Protein AF-A0A183DWZ9-F1 (afdb_monomer_lite)

Foldseek 3Di:
DVVVQVVQVLVCVLVVHDRDDDDDDDDDDDDDPQCVVLVVVVVVDDDDDAWDWDADDDDNDSVPDDPVRIDTGPDDDDDDRDGDDDD

Radius of gyration: 16.6 Å; chains: 1; bounding box: 38×29×39 Å

Organism: NCB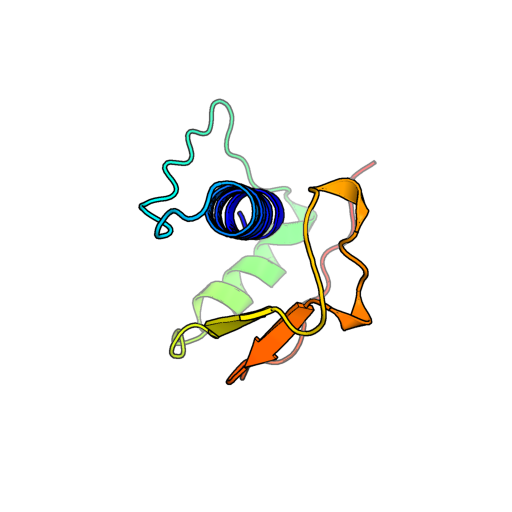I:txid637853

Secondary structure (DSSP, 8-state):
-HHHHHHHHHHHHHTTPPP-------SS----GGGHHHHHHHHTSPPPPPPEEEE-S---SGGG--GGGEEEES--PPPP---PPP-

Sequence (87 aa):
LASYGLLTHMIAHVCGLKTGYLHHSLGDAHVYVNHVDALQEQLKRVPRPFPTVRFVGDIKTIDDFTAESIVLENYKPMSTIKMEMAV

pLDDT: mean 96.96, std 2.99, range [73.31, 98.31]

InterPro domains:
  IPR023451 Thymidylate synthase/dCMP hydroxymethylase domain [PF00303] (2-87)
  IPR036926 Thymidylate synthase/dCMP hydroxymethylase superfamily [G3DSA:3.30.572.10] (1-87)
  IPR036926 Thymidylate synthase/dCMP hydroxymethylase superfamily [SSF55831] (2-87)
  IPR045097 Thymidylate synthase/dCMP hydroxymethylase [PTHR11548] (2-87)

Structure (mmCIF, N/CA/C/O backbone):
data_AF-A0A183DWZ9-F1
#
_entry.id   AF-A0A183DWZ9-F1
#
loop_
_atom_site.group_PDB
_atom_site.id
_atom_site.type_symbol
_atom_site.label_atom_id
_atom_site.label_alt_id
_atom_site.label_comp_id
_atom_site.label_asym_id
_atom_site.label_entity_id
_atom_site.label_seq_id
_atom_site.pdbx_PDB_ins_code
_atom_site.Cartn_x
_atom_site.Cartn_y
_atom_site.Cartn_z
_atom_site.occupancy
_atom_site.B_iso_or_equiv
_atom_site.auth_seq_id
_atom_site.auth_comp_id
_atom_site.auth_asym_id
_atom_site.auth_atom_id
_atom_site.pdbx_PDB_model_num
ATOM 1 N N . LEU A 1 1 ? 0.219 3.340 -2.404 1.00 94.31 1 LEU A N 1
ATOM 2 C CA . LEU A 1 1 ? -1.087 2.630 -2.391 1.00 94.31 1 LEU A CA 1
ATOM 3 C C . LEU A 1 1 ? -1.405 1.999 -1.032 1.00 94.31 1 LEU A C 1
ATOM 5 O O . LEU A 1 1 ? -2.301 2.505 -0.375 1.00 94.31 1 LEU A O 1
ATOM 9 N N . ALA A 1 2 ? -0.677 0.968 -0.573 1.00 96.50 2 ALA A N 1
ATOM 10 C CA . ALA A 1 2 ? -1.014 0.245 0.667 1.00 96.50 2 ALA A CA 1
ATOM 11 C C . ALA A 1 2 ? -1.103 1.131 1.928 1.00 96.50 2 ALA A C 1
ATOM 13 O O . ALA A 1 2 ? -2.059 0.998 2.680 1.00 96.50 2 ALA A O 1
ATOM 14 N N . SER A 1 3 ? -0.170 2.074 2.119 1.00 97.00 3 SER A N 1
ATOM 15 C CA . SER A 1 3 ? -0.176 2.991 3.274 1.00 97.00 3 SER A CA 1
ATOM 16 C C . SER A 1 3 ? -1.464 3.830 3.369 1.00 97.00 3 SER A C 1
ATOM 18 O O . SER A 1 3 ? -2.161 3.756 4.375 1.00 97.00 3 SER A O 1
ATOM 20 N N . TYR A 1 4 ? -1.845 4.550 2.306 1.00 97.94 4 TYR A N 1
ATOM 21 C CA . TYR A 1 4 ? -3.085 5.340 2.292 1.00 97.94 4 TYR A CA 1
ATOM 22 C C . TYR A 1 4 ? -4.352 4.477 2.284 1.00 97.94 4 TYR A C 1
ATOM 24 O O . TYR A 1 4 ? -5.361 4.874 2.863 1.00 97.94 4 TYR A O 1
ATOM 32 N N . GLY A 1 5 ? -4.306 3.285 1.678 1.00 97.50 5 GLY A N 1
ATOM 33 C CA . GLY A 1 5 ? -5.389 2.308 1.791 1.00 97.50 5 GLY A CA 1
ATOM 34 C C . GLY A 1 5 ? -5.634 1.930 3.251 1.00 97.50 5 GLY A C 1
ATOM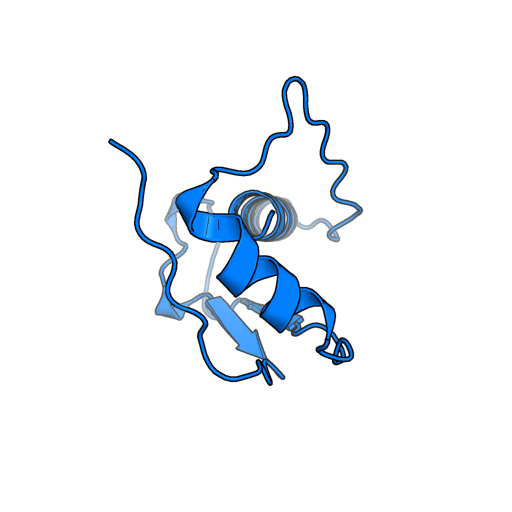 35 O O . GLY A 1 5 ? -6.742 2.102 3.752 1.00 97.50 5 GLY A O 1
ATOM 36 N N . LEU A 1 6 ? -4.583 1.509 3.958 1.00 97.75 6 LEU A N 1
ATOM 37 C CA . LEU A 1 6 ? -4.642 1.164 5.377 1.00 97.75 6 LEU A CA 1
ATOM 38 C C . LEU A 1 6 ? -5.095 2.351 6.238 1.00 97.75 6 LEU A C 1
ATOM 40 O O . LEU A 1 6 ? -6.009 2.187 7.038 1.00 97.75 6 LEU A O 1
ATOM 44 N N . LEU A 1 7 ? -4.540 3.547 6.024 1.00 98.06 7 LEU A N 1
ATOM 45 C CA . LEU A 1 7 ? -4.955 4.755 6.745 1.00 98.06 7 LEU A CA 1
ATOM 46 C C . LEU A 1 7 ? -6.452 5.046 6.558 1.00 98.06 7 LEU A C 1
ATOM 48 O O . LEU A 1 7 ? -7.140 5.386 7.515 1.00 98.06 7 LEU A O 1
ATOM 52 N N . THR A 1 8 ? -6.979 4.852 5.346 1.00 98.00 8 THR A N 1
ATOM 53 C CA . THR A 1 8 ? -8.414 5.024 5.069 1.00 98.00 8 THR A CA 1
ATOM 54 C C . THR A 1 8 ? -9.254 4.025 5.870 1.00 98.00 8 THR A C 1
ATOM 56 O O . THR A 1 8 ? -10.279 4.401 6.435 1.00 98.00 8 THR A O 1
ATOM 59 N N . HIS A 1 9 ? -8.810 2.766 5.978 1.00 97.88 9 HIS A N 1
ATOM 60 C CA . HIS A 1 9 ? -9.455 1.776 6.845 1.00 97.88 9 HIS A CA 1
ATOM 61 C C . HIS A 1 9 ? -9.377 2.163 8.329 1.00 97.88 9 HIS A C 1
ATOM 63 O O . HIS A 1 9 ? -10.378 2.039 9.032 1.00 97.88 9 HIS A O 1
ATOM 69 N N . MET A 1 10 ? -8.223 2.644 8.803 1.00 98.06 10 MET A N 1
ATOM 70 C CA . MET A 1 10 ? -8.024 3.049 10.200 1.00 98.06 10 MET A CA 1
ATOM 71 C C . MET A 1 10 ? -8.939 4.219 10.582 1.00 98.06 10 MET A C 1
ATOM 73 O O . MET A 1 10 ? -9.641 4.137 11.586 1.00 98.06 10 MET A O 1
ATOM 77 N N . ILE A 1 11 ? -9.002 5.264 9.747 1.00 98.12 11 ILE A N 1
ATOM 78 C CA . ILE A 1 11 ? -9.901 6.414 9.945 1.00 98.12 11 ILE A CA 1
ATOM 79 C C . ILE A 1 11 ? -11.362 5.958 9.940 1.00 98.12 11 ILE A C 1
ATOM 81 O O . ILE A 1 11 ? -12.130 6.342 10.819 1.00 98.12 11 ILE A O 1
ATOM 85 N N . ALA A 1 12 ? -11.751 5.10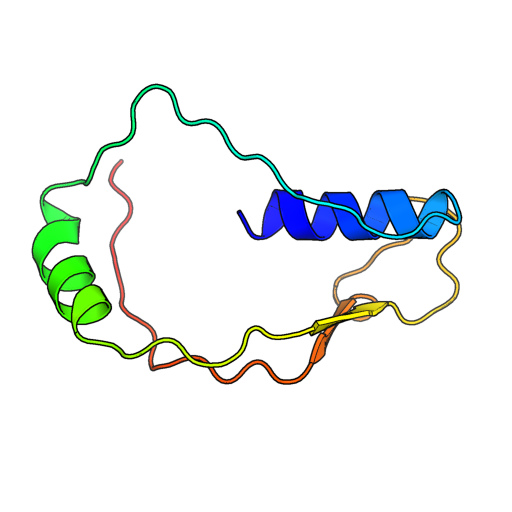4 8.987 1.00 98.06 12 ALA A N 1
ATOM 86 C CA . ALA A 1 12 ? -13.111 4.580 8.945 1.00 98.06 12 ALA A CA 1
ATOM 87 C C . ALA A 1 12 ? -13.469 3.833 10.240 1.00 98.06 12 ALA A C 1
ATOM 89 O O . ALA A 1 12 ? -14.549 4.049 10.780 1.00 98.06 12 ALA A O 1
ATOM 90 N N . HIS A 1 13 ? -12.553 3.023 10.778 1.00 97.81 13 HIS A N 1
ATOM 91 C CA . HIS A 1 13 ? -12.766 2.287 12.023 1.00 97.81 13 HIS A CA 1
ATOM 92 C C . HIS A 1 13 ? -13.004 3.213 13.225 1.00 97.81 13 HIS A C 1
ATOM 94 O O . HIS A 1 13 ? -14.040 3.097 13.878 1.00 97.81 13 HIS A O 1
ATOM 100 N N . VAL A 1 14 ? -12.102 4.169 13.481 1.00 98.06 14 VAL A N 1
ATOM 101 C CA . VAL A 1 14 ? -12.199 5.061 14.658 1.00 98.06 14 VAL A CA 1
ATOM 102 C C . VAL A 1 14 ? -13.357 6.056 14.561 1.00 98.06 14 VAL A C 1
ATOM 104 O O . VAL A 1 14 ? -13.842 6.547 15.575 1.00 98.06 14 VAL A O 1
ATOM 107 N N . CYS A 1 15 ? -13.844 6.333 13.349 1.00 98.00 15 CYS A N 1
ATOM 108 C CA . CYS A 1 15 ? -15.026 7.163 13.124 1.00 98.00 15 CYS A CA 1
ATOM 109 C C . CYS A 1 15 ? -16.342 6.364 13.051 1.00 98.00 15 CYS A C 1
ATOM 111 O O . CYS A 1 15 ? -17.393 6.965 12.831 1.00 98.00 15 CYS A O 1
ATOM 113 N N . GLY A 1 16 ? -16.320 5.032 13.192 1.00 97.00 16 GLY A N 1
ATOM 114 C CA . GLY A 1 16 ? -17.522 4.193 13.074 1.00 97.00 16 GLY A CA 1
ATOM 115 C C . GLY A 1 16 ? -18.130 4.159 11.663 1.00 97.00 16 GLY A C 1
ATOM 116 O O . GLY A 1 16 ? -19.338 3.983 11.501 1.00 97.00 16 GLY A O 1
ATOM 117 N N . LEU A 1 17 ? -17.307 4.351 10.633 1.00 98.19 17 LEU A N 1
ATOM 118 C CA . LEU A 1 17 ? -17.688 4.386 9.223 1.00 98.19 17 LEU A CA 1
ATOM 119 C C . LEU A 1 17 ? -17.304 3.089 8.497 1.00 98.19 17 LEU A C 1
ATOM 121 O O . LEU A 1 17 ? -16.533 2.260 8.979 1.00 98.19 17 LEU A O 1
ATOM 125 N N . LYS A 1 18 ? -17.824 2.930 7.277 1.00 96.38 18 LYS A N 1
ATOM 126 C CA . LYS A 1 18 ? -17.377 1.893 6.338 1.00 96.38 18 LYS A CA 1
ATOM 127 C C . LYS A 1 18 ? -16.336 2.471 5.385 1.00 96.38 18 LYS A C 1
ATOM 129 O O . LYS A 1 18 ? -16.509 3.582 4.889 1.00 96.38 18 LYS A O 1
ATOM 134 N N . THR A 1 19 ? -15.290 1.701 5.090 1.00 97.00 19 THR A N 1
ATOM 135 C CA . THR A 1 19 ? -14.285 2.087 4.092 1.00 97.00 19 THR A CA 1
ATOM 136 C C . THR A 1 19 ? -14.920 2.217 2.708 1.00 97.00 19 THR A C 1
ATOM 138 O O . THR A 1 19 ? -15.660 1.333 2.277 1.00 97.00 19 THR A O 1
ATOM 141 N N . GLY A 1 20 ? -14.617 3.318 2.021 1.00 96.25 20 GLY A N 1
ATOM 142 C CA . GLY A 1 20 ? -15.024 3.568 0.640 1.00 96.25 20 GLY A CA 1
ATOM 143 C C . GLY A 1 20 ? -13.917 3.247 -0.366 1.00 96.25 20 GLY A C 1
ATOM 144 O O . GLY A 1 20 ? -13.261 2.210 -0.290 1.00 96.25 20 GLY A O 1
ATOM 145 N N . TYR A 1 21 ? -13.709 4.162 -1.310 1.00 97.00 21 TYR A N 1
ATOM 146 C CA . TYR A 1 21 ? -12.742 4.020 -2.396 1.00 97.00 21 TYR A CA 1
ATOM 147 C C . TYR A 1 21 ? -11.465 4.817 -2.127 1.00 97.00 21 TYR A C 1
ATOM 149 O O . TYR A 1 21 ? -11.510 5.910 -1.566 1.00 97.00 21 TYR A O 1
ATOM 157 N N . LEU A 1 22 ? -10.332 4.295 -2.598 1.00 96.94 22 LEU A N 1
ATOM 158 C CA . LEU A 1 22 ? -9.081 5.041 -2.676 1.00 96.94 22 LEU A CA 1
ATOM 159 C C . LEU A 1 22 ? -8.893 5.558 -4.105 1.00 96.94 22 LEU A C 1
ATOM 161 O O . LEU A 1 22 ? -8.641 4.777 -5.021 1.00 96.94 22 LEU A O 1
ATOM 165 N N . HIS A 1 23 ? -8.960 6.875 -4.278 1.00 97.31 23 HIS A N 1
ATOM 166 C CA . HIS A 1 23 ? -8.582 7.543 -5.521 1.00 97.31 23 HIS A CA 1
ATOM 167 C C . HIS A 1 23 ? -7.143 8.051 -5.390 1.00 97.31 23 HIS A C 1
ATOM 169 O O . HIS A 1 23 ? -6.834 8.801 -4.466 1.00 97.31 23 HIS A O 1
ATOM 175 N N . HIS A 1 24 ? -6.253 7.619 -6.284 1.00 96.56 24 HIS A N 1
ATOM 176 C CA . HIS A 1 24 ? -4.840 7.993 -6.254 1.00 96.56 24 HIS A CA 1
ATOM 177 C C . HIS A 1 24 ? -4.454 8.699 -7.552 1.00 96.56 24 HIS A C 1
ATOM 179 O O . HIS A 1 24 ? -4.553 8.109 -8.626 1.00 96.56 24 HIS A O 1
ATOM 185 N N . SER A 1 25 ? -4.007 9.947 -7.434 1.00 97.19 25 SER A N 1
ATOM 186 C CA . SER A 1 25 ? -3.554 10.765 -8.558 1.00 97.19 25 SER A CA 1
ATOM 187 C C . SER A 1 25 ? -2.037 10.897 -8.517 1.00 97.19 25 SER A C 1
ATOM 189 O O . SER A 1 25 ? -1.468 11.176 -7.462 1.00 97.19 25 SER A O 1
ATOM 191 N N . LEU A 1 26 ? -1.393 10.711 -9.665 1.00 97.69 26 LEU A N 1
ATOM 192 C CA . LEU A 1 26 ? 0.049 10.862 -9.842 1.00 97.69 26 LEU A CA 1
ATOM 193 C C . LEU A 1 26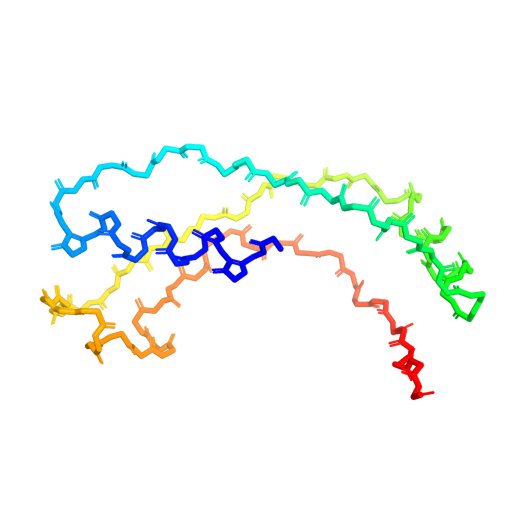 ? 0.310 12.053 -10.769 1.00 97.69 26 LEU A C 1
ATOM 195 O O . LEU A 1 26 ? -0.404 12.224 -11.753 1.00 97.69 26 LEU A O 1
ATOM 199 N N . GLY A 1 27 ? 1.311 12.871 -10.432 1.00 98.06 27 GLY A N 1
ATOM 200 C CA . GLY A 1 27 ? 1.800 13.944 -11.300 1.00 98.06 27 GLY A CA 1
ATOM 201 C C . GLY A 1 27 ? 2.837 13.397 -12.276 1.00 98.06 27 GLY A C 1
ATOM 202 O O . GLY A 1 27 ? 2.510 13.028 -13.399 1.00 98.06 27 GLY A O 1
ATOM 203 N N . ASP A 1 28 ? 4.080 13.296 -11.813 1.00 97.75 28 ASP A N 1
ATOM 204 C CA . ASP A 1 28 ? 5.144 12.599 -12.532 1.00 97.75 28 ASP A CA 1
ATOM 205 C C . ASP A 1 28 ? 5.156 11.117 -12.124 1.00 97.75 28 ASP A C 1
ATOM 207 O O . ASP A 1 28 ? 5.483 10.770 -10.987 1.00 97.75 28 ASP A O 1
ATOM 211 N N . ALA A 1 29 ? 4.745 10.250 -13.049 1.00 97.88 29 ALA A N 1
ATOM 212 C CA . ALA A 1 29 ? 4.812 8.804 -12.902 1.00 97.88 29 ALA A CA 1
ATOM 213 C C . ALA A 1 29 ? 5.887 8.252 -13.844 1.00 97.88 29 ALA A C 1
ATOM 215 O O . ALA A 1 29 ? 5.694 8.207 -15.059 1.00 97.88 29 ALA A O 1
ATOM 216 N N . HIS A 1 30 ? 7.002 7.798 -13.277 1.00 96.94 30 HIS A N 1
ATOM 217 C CA . HIS A 1 30 ? 8.155 7.306 -14.028 1.00 96.94 30 HIS A CA 1
ATOM 218 C C . HIS A 1 30 ? 8.660 5.961 -13.496 1.00 96.94 30 HIS A C 1
ATOM 220 O O . HIS A 1 30 ? 8.299 5.508 -12.409 1.00 96.94 30 HIS A O 1
ATOM 226 N N . VAL A 1 31 ? 9.517 5.323 -14.294 1.00 97.44 31 VAL A N 1
ATOM 227 C CA . VAL A 1 31 ? 10.202 4.068 -13.973 1.00 97.44 31 VAL A CA 1
ATOM 228 C C . VAL A 1 31 ? 11.704 4.310 -14.044 1.00 97.44 31 VAL A C 1
ATOM 230 O O . VAL A 1 31 ? 12.199 4.818 -15.050 1.00 97.44 31 VAL A O 1
ATOM 233 N N . TYR A 1 32 ? 12.438 3.928 -12.998 1.00 97.56 32 TYR A N 1
ATOM 234 C CA . TYR A 1 32 ? 13.895 3.981 -13.027 1.00 97.56 32 TYR A CA 1
ATOM 235 C C . TYR A 1 32 ? 14.465 2.916 -13.965 1.00 97.56 32 TYR A C 1
ATOM 237 O O . TYR A 1 32 ? 13.977 1.787 -14.029 1.00 97.56 32 TYR A O 1
ATOM 245 N N . VAL A 1 33 ? 15.547 3.257 -14.669 1.00 96.88 33 VAL A N 1
ATOM 246 C CA . VAL A 1 33 ? 16.172 2.366 -15.662 1.00 96.88 33 VAL A CA 1
ATOM 247 C C . VAL A 1 33 ? 16.616 1.041 -15.032 1.00 96.88 33 VAL A C 1
ATOM 249 O O . VAL A 1 33 ? 16.408 -0.018 -15.618 1.00 96.88 33 VAL A O 1
ATOM 252 N N . ASN A 1 34 ? 17.141 1.071 -13.803 1.00 96.75 34 ASN A N 1
ATOM 253 C CA . ASN A 1 34 ? 17.543 -0.130 -13.061 1.00 96.75 34 ASN A CA 1
ATOM 254 C C . ASN A 1 34 ? 16.359 -0.987 -12.561 1.00 96.75 34 ASN A C 1
ATOM 256 O O . ASN A 1 34 ? 16.590 -2.040 -11.969 1.00 96.75 34 ASN A O 1
ATOM 260 N N . HIS A 1 35 ? 15.105 -0.574 -12.782 1.00 98.00 35 HIS A N 1
ATOM 261 C CA . HIS A 1 35 ? 13.901 -1.347 -12.438 1.00 98.00 35 HIS A CA 1
ATOM 262 C C . HIS A 1 35 ? 13.218 -1.988 -13.649 1.00 98.00 35 HIS A C 1
ATOM 264 O O . HIS A 1 35 ? 12.311 -2.797 -13.457 1.00 98.00 35 HIS A O 1
ATOM 270 N N . VAL A 1 36 ? 13.629 -1.672 -14.885 1.00 97.75 36 VAL A N 1
ATOM 271 C CA . VAL A 1 36 ? 12.914 -2.109 -16.100 1.00 97.75 36 VAL A CA 1
ATOM 272 C C . VAL A 1 36 ? 12.810 -3.634 -16.187 1.00 97.75 36 VAL A C 1
ATOM 274 O O . VAL A 1 36 ? 11.701 -4.149 -16.313 1.00 97.75 36 VAL A O 1
ATOM 277 N N . ASP A 1 37 ? 13.918 -4.365 -16.052 1.00 97.81 37 ASP A N 1
ATOM 278 C CA . ASP A 1 37 ? 13.916 -5.832 -16.172 1.00 97.81 37 ASP A CA 1
ATOM 279 C C . ASP A 1 37 ? 13.073 -6.508 -15.077 1.00 97.81 37 ASP A C 1
ATOM 281 O O . ASP A 1 37 ? 12.306 -7.438 -15.339 1.00 97.81 37 ASP A O 1
ATOM 285 N N . ALA A 1 38 ? 13.161 -5.996 -13.846 1.00 97.94 38 ALA A N 1
ATOM 286 C CA . ALA A 1 38 ? 12.387 -6.472 -12.703 1.00 97.94 38 ALA A CA 1
ATOM 287 C C . ALA A 1 38 ? 10.875 -6.273 -12.908 1.00 97.94 38 ALA A C 1
ATOM 289 O O . ALA A 1 38 ? 10.079 -7.179 -12.642 1.00 97.94 38 ALA A O 1
ATOM 290 N N . LEU A 1 39 ? 10.473 -5.110 -13.423 1.00 98.25 39 LEU A N 1
ATOM 291 C CA . LEU A 1 39 ? 9.075 -4.798 -13.717 1.00 98.25 39 LEU A CA 1
ATOM 292 C C . LEU A 1 39 ? 8.552 -5.597 -14.915 1.00 98.25 39 LEU A C 1
ATOM 294 O O . LEU A 1 39 ? 7.418 -6.068 -14.868 1.00 98.25 39 LEU A O 1
ATOM 298 N N . GLN A 1 40 ? 9.366 -5.828 -15.948 1.00 98.25 40 GLN A N 1
ATOM 299 C CA . GLN A 1 40 ? 9.005 -6.709 -17.068 1.00 98.25 40 GLN A CA 1
ATOM 300 C C . GLN A 1 40 ? 8.717 -8.136 -16.592 1.00 98.25 40 GLN A C 1
ATOM 302 O O . GLN A 1 40 ? 7.755 -8.756 -17.042 1.00 98.25 40 GLN A O 1
ATOM 307 N N . GLU A 1 41 ? 9.493 -8.657 -15.639 1.00 98.06 41 GLU A N 1
ATOM 308 C CA . GLU A 1 41 ? 9.192 -9.946 -15.011 1.00 98.06 41 GLU A CA 1
ATOM 309 C C . GLU A 1 41 ? 7.911 -9.893 -14.167 1.00 98.06 41 GLU A C 1
ATOM 311 O O . GLU A 1 41 ? 7.093 -10.814 -14.215 1.00 98.06 41 GLU A O 1
ATOM 316 N N . GLN A 1 42 ? 7.677 -8.799 -13.436 1.00 98.31 42 GLN A N 1
ATOM 317 C CA . GLN A 1 42 ? 6.439 -8.615 -12.679 1.00 98.31 42 GLN A CA 1
ATOM 318 C C . GLN A 1 42 ? 5.199 -8.598 -13.585 1.00 98.31 42 GLN A C 1
ATOM 320 O O . GLN A 1 42 ? 4.177 -9.170 -13.210 1.00 98.31 42 GLN A O 1
ATOM 325 N N . LEU A 1 43 ? 5.282 -7.993 -14.772 1.00 98.25 43 LEU A N 1
ATOM 326 C CA . LEU A 1 43 ? 4.173 -7.886 -15.728 1.00 98.25 43 LEU A CA 1
ATOM 327 C C . LEU A 1 43 ? 3.748 -9.233 -16.331 1.00 98.25 43 LEU A C 1
ATOM 329 O O . LEU A 1 43 ? 2.607 -9.367 -16.767 1.00 98.25 43 LEU A O 1
ATOM 333 N N . LYS A 1 44 ? 4.612 -10.256 -16.310 1.00 98.12 44 LYS A N 1
ATOM 334 C CA . LYS A 1 44 ? 4.261 -11.622 -16.754 1.00 98.12 44 LYS A CA 1
ATOM 335 C C . LYS A 1 44 ? 3.373 -12.368 -15.752 1.00 98.12 44 LYS A C 1
ATOM 337 O O . LYS A 1 44 ? 2.858 -13.444 -16.055 1.00 98.12 44 LYS A O 1
ATOM 342 N N . ARG A 1 45 ? 3.215 -11.840 -14.535 1.00 98.00 45 ARG A N 1
ATOM 343 C CA . ARG A 1 45 ? 2.487 -12.485 -13.438 1.00 98.00 45 ARG A CA 1
ATOM 344 C C . ARG A 1 45 ? 0.984 -12.243 -13.554 1.00 98.00 45 ARG A C 1
ATOM 346 O O . ARG A 1 45 ? 0.539 -11.107 -13.660 1.00 98.00 45 ARG A O 1
ATOM 353 N N . VAL A 1 46 ? 0.189 -13.306 -13.420 1.00 97.75 46 VAL A N 1
ATOM 354 C CA . VAL A 1 46 ? -1.280 -13.202 -13.358 1.00 97.75 46 VAL A CA 1
ATOM 355 C C . VAL A 1 46 ? -1.721 -12.753 -11.956 1.00 97.75 46 VAL A C 1
ATOM 357 O O . VAL A 1 46 ? -1.411 -13.452 -10.984 1.00 97.75 46 VAL A O 1
ATOM 360 N N . PRO A 1 47 ? -2.448 -11.627 -11.806 1.00 97.44 47 PRO A N 1
ATOM 361 C CA . PRO A 1 47 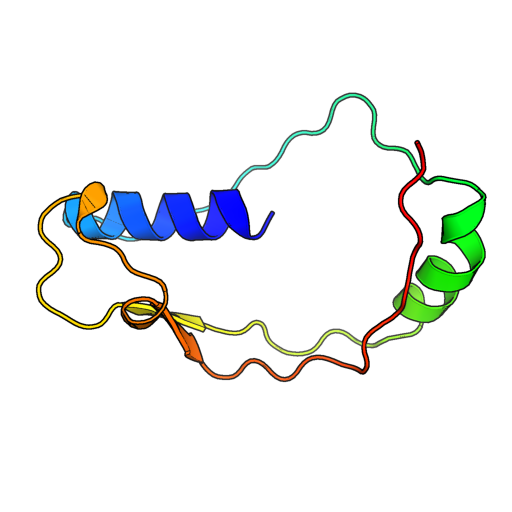? -2.930 -11.171 -10.505 1.00 97.44 47 PRO A CA 1
ATOM 362 C C . PRO A 1 47 ? -3.764 -12.231 -9.777 1.00 97.44 47 PRO A C 1
ATOM 364 O O . PRO A 1 47 ? -4.554 -12.958 -10.378 1.00 97.44 47 PRO A O 1
ATOM 367 N N . ARG A 1 48 ? -3.594 -12.302 -8.456 1.00 97.19 48 ARG A N 1
ATOM 368 C CA . ARG A 1 48 ? -4.407 -13.133 -7.557 1.00 97.19 48 ARG A CA 1
ATOM 369 C C . ARG A 1 48 ? -5.412 -12.248 -6.813 1.00 97.19 48 ARG A C 1
ATOM 371 O O . ARG A 1 48 ? -5.195 -11.037 -6.756 1.00 97.19 48 ARG A O 1
ATOM 378 N N . PRO A 1 49 ? -6.478 -12.823 -6.225 1.00 97.88 49 PRO A N 1
ATOM 379 C CA . PRO A 1 49 ? -7.395 -12.064 -5.383 1.00 97.88 49 PRO A CA 1
ATOM 380 C C . PRO A 1 49 ? -6.655 -11.249 -4.318 1.00 97.88 49 PRO A C 1
ATOM 382 O O . PRO A 1 49 ? -5.667 -11.718 -3.744 1.00 97.88 49 PRO A O 1
ATOM 385 N N . PHE A 1 50 ? -7.130 -10.028 -4.072 1.00 97.25 50 PHE A N 1
ATOM 386 C CA . PHE A 1 50 ? -6.561 -9.158 -3.049 1.00 97.25 50 PHE A CA 1
ATOM 387 C C . PHE A 1 50 ? -6.754 -9.742 -1.641 1.00 97.25 50 PHE A C 1
ATOM 389 O O . PHE A 1 50 ? -7.741 -10.441 -1.397 1.00 97.25 50 PHE A O 1
ATOM 396 N N . PRO A 1 51 ? -5.829 -9.449 -0.707 1.00 97.50 51 PRO A N 1
ATOM 397 C CA . PRO A 1 51 ? -6.038 -9.757 0.699 1.00 97.50 51 PRO A CA 1
ATOM 398 C C . PRO A 1 51 ? -7.139 -8.877 1.301 1.00 97.50 51 PRO A C 1
ATOM 400 O O . PRO A 1 51 ? -7.538 -7.863 0.724 1.00 97.50 51 PRO A O 1
ATOM 403 N N . THR A 1 52 ? -7.568 -9.230 2.508 1.00 97.00 52 THR A N 1
ATOM 404 C CA . THR A 1 52 ? -8.428 -8.393 3.352 1.00 97.00 52 THR A CA 1
ATOM 405 C C . THR A 1 52 ? -7.665 -7.937 4.589 1.00 97.00 52 THR A C 1
ATOM 407 O O . THR A 1 52 ? -6.745 -8.612 5.046 1.00 97.00 52 THR A O 1
ATOM 410 N N . VAL A 1 53 ? -8.032 -6.776 5.130 1.00 96.62 53 VAL A N 1
ATOM 411 C CA . VAL A 1 53 ? -7.476 -6.255 6.386 1.00 96.62 53 VAL A CA 1
ATOM 412 C C . VAL A 1 53 ? -8.552 -6.336 7.458 1.00 96.62 53 VAL A C 1
ATOM 414 O O . VAL A 1 53 ? -9.681 -5.896 7.234 1.00 96.62 53 VAL A O 1
ATOM 417 N N . ARG A 1 54 ? -8.196 -6.878 8.622 1.00 97.00 54 ARG A N 1
ATOM 418 C CA . ARG A 1 54 ? -9.044 -6.925 9.813 1.00 97.00 54 ARG A CA 1
ATOM 419 C C . ARG A 1 54 ? -8.296 -6.330 10.999 1.00 97.00 54 ARG A C 1
ATOM 421 O O . ARG A 1 54 ? -7.116 -6.611 11.186 1.00 97.00 54 ARG A O 1
ATOM 428 N N . PHE A 1 55 ? -8.996 -5.542 11.808 1.00 97.75 55 PHE A N 1
ATOM 429 C CA . PHE A 1 55 ? -8.448 -4.984 13.042 1.00 97.75 55 PHE A CA 1
ATOM 430 C C . PHE A 1 55 ? -8.841 -5.831 14.254 1.00 97.75 55 PHE A C 1
ATOM 432 O O . PHE A 1 55 ? -9.937 -6.398 14.288 1.00 97.75 55 PHE A O 1
ATOM 439 N N . VAL A 1 56 ? -7.935 -5.949 15.224 1.00 97.56 56 VAL A N 1
ATOM 440 C CA . VAL A 1 56 ? -8.133 -6.687 16.480 1.00 97.56 56 VAL A CA 1
ATOM 441 C C . VAL A 1 56 ? -7.723 -5.841 17.680 1.00 97.56 56 VAL A C 1
ATOM 443 O O . VAL A 1 56 ? -6.801 -5.038 17.585 1.00 97.56 56 VAL A O 1
ATOM 446 N N . GLY A 1 57 ? -8.380 -6.067 18.819 1.00 95.31 57 GLY A N 1
ATOM 447 C CA . GLY A 1 57 ? -8.153 -5.309 20.052 1.00 95.31 57 GLY A CA 1
ATOM 448 C C . GLY 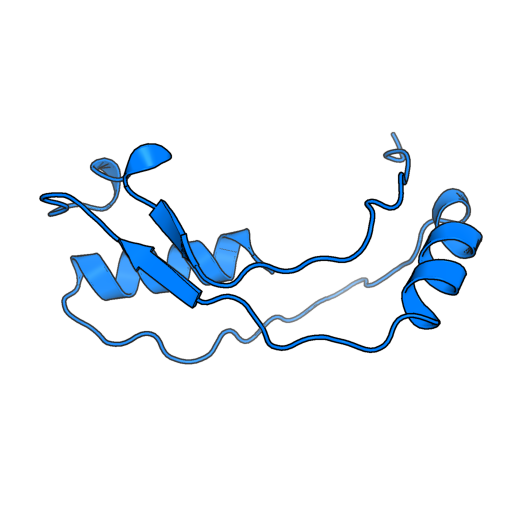A 1 57 ? -9.199 -4.218 20.292 1.00 95.31 57 GLY A C 1
ATOM 449 O O . GLY A 1 57 ? -10.178 -4.109 19.556 1.00 95.31 57 GLY A O 1
ATOM 450 N N . ASP A 1 58 ? -8.996 -3.445 21.360 1.00 95.56 58 ASP A N 1
ATOM 451 C CA . ASP A 1 58 ? -9.848 -2.314 21.749 1.00 95.56 58 ASP A CA 1
ATOM 452 C C . ASP A 1 58 ? -9.233 -1.005 21.234 1.00 95.56 58 ASP A C 1
ATOM 454 O O . ASP A 1 58 ? -8.506 -0.323 21.953 1.00 95.56 58 ASP A O 1
ATOM 458 N N . ILE A 1 59 ? -9.470 -0.699 19.957 1.00 97.69 59 ILE A N 1
ATOM 459 C CA . ILE A 1 59 ? -8.961 0.504 19.288 1.00 97.69 59 ILE A CA 1
ATOM 460 C C . ILE A 1 59 ? -10.029 1.596 19.365 1.00 97.69 59 ILE A C 1
ATOM 462 O O . ILE A 1 59 ? -11.110 1.450 18.792 1.00 97.69 59 ILE A O 1
ATOM 466 N N . LYS A 1 60 ? -9.732 2.706 20.048 1.00 96.50 60 LYS A N 1
ATOM 467 C CA . LYS A 1 60 ? -10.672 3.831 20.220 1.00 96.50 60 LYS A CA 1
ATOM 468 C C . LYS A 1 60 ? -10.210 5.091 19.509 1.00 96.50 60 LYS A C 1
ATOM 470 O O . LYS A 1 60 ? -11.033 5.890 19.070 1.00 96.50 60 LYS A O 1
ATOM 475 N N . THR A 1 61 ? -8.904 5.271 19.397 1.00 97.94 61 THR A N 1
ATOM 476 C CA . THR A 1 61 ? -8.251 6.426 18.792 1.00 97.94 61 THR A CA 1
ATOM 477 C C . THR A 1 61 ? -7.261 5.978 17.724 1.00 97.94 61 THR A C 1
ATOM 479 O O . THR A 1 61 ? -6.888 4.809 17.637 1.00 97.94 61 THR A O 1
ATOM 482 N N . ILE A 1 62 ? -6.842 6.916 16.873 1.00 97.62 62 ILE A N 1
ATOM 483 C CA . ILE A 1 62 ? -5.919 6.616 15.773 1.00 97.62 62 ILE A CA 1
ATOM 484 C C . ILE A 1 62 ? -4.529 6.177 16.268 1.00 97.62 62 ILE A C 1
ATOM 486 O O . ILE A 1 62 ? -3.842 5.443 15.562 1.00 97.62 62 ILE A O 1
ATOM 490 N N . ASP A 1 63 ? -4.150 6.576 17.484 1.00 97.81 63 ASP A N 1
ATOM 491 C CA . ASP A 1 63 ? -2.846 6.278 18.083 1.00 97.81 63 ASP A CA 1
ATOM 492 C C . ASP A 1 63 ? -2.814 4.919 18.810 1.00 97.81 63 ASP A C 1
ATOM 494 O O . ASP A 1 63 ? -1.739 4.439 19.159 1.00 97.81 63 ASP A O 1
ATOM 498 N N . ASP A 1 64 ? -3.967 4.261 18.998 1.00 98.06 64 ASP A N 1
ATOM 499 C CA . ASP A 1 64 ? -4.048 2.936 19.639 1.00 98.06 64 ASP A CA 1
ATOM 500 C C . ASP A 1 64 ? -3.590 1.794 18.709 1.00 98.06 64 ASP A C 1
ATOM 502 O O . ASP A 1 64 ? -3.401 0.657 19.148 1.00 98.06 64 ASP A O 1
ATOM 506 N N . PHE A 1 65 ? -3.440 2.061 17.408 1.00 98.25 65 PHE A N 1
ATOM 507 C CA . PHE A 1 65 ? -3.044 1.044 16.439 1.00 98.25 65 PHE A CA 1
ATOM 508 C C . PHE A 1 65 ? -1.584 0.620 16.625 1.00 98.25 65 PHE A C 1
ATOM 510 O O . PHE A 1 65 ? -0.656 1.422 16.530 1.00 98.25 65 PHE A O 1
ATOM 517 N N . THR A 1 66 ? -1.378 -0.687 16.762 1.00 97.81 66 THR A N 1
ATOM 518 C CA . THR A 1 66 ? -0.057 -1.329 16.704 1.00 97.81 66 THR A CA 1
ATOM 519 C C . THR A 1 66 ? 0.044 -2.261 15.498 1.00 97.81 66 THR A C 1
ATOM 521 O O . THR A 1 66 ? -0.961 -2.575 14.852 1.00 97.81 66 THR A O 1
ATOM 524 N N . ALA A 1 67 ? 1.246 -2.750 15.187 1.00 96.94 67 ALA A N 1
ATOM 525 C CA . ALA A 1 67 ? 1.429 -3.719 14.105 1.00 96.94 67 ALA A CA 1
ATOM 526 C C . ALA A 1 67 ? 0.611 -5.004 14.338 1.00 96.94 67 ALA A C 1
ATOM 528 O O . ALA A 1 67 ? 0.023 -5.547 13.406 1.00 96.94 67 ALA A O 1
ATOM 529 N N . GLU A 1 68 ? 0.515 -5.453 15.588 1.00 97.69 68 GLU A N 1
ATOM 530 C CA . GLU A 1 68 ? -0.208 -6.661 16.002 1.00 97.69 68 GLU A CA 1
ATOM 531 C C . GLU A 1 68 ? -1.727 -6.496 15.891 1.00 97.69 68 GLU A C 1
ATOM 533 O O . GLU A 1 68 ? -2.450 -7.476 15.714 1.00 97.69 68 GLU A O 1
ATOM 538 N N . SER A 1 69 ? -2.214 -5.255 15.964 1.00 97.50 69 SER A N 1
ATOM 539 C CA . SER A 1 69 ? -3.634 -4.939 15.811 1.00 97.50 69 SER A CA 1
ATOM 540 C C . SER A 1 69 ? -4.132 -5.068 14.364 1.00 97.50 69 SER A C 1
ATOM 542 O O . SER A 1 69 ? -5.341 -5.087 14.125 1.00 97.50 69 SER A O 1
ATOM 544 N N . ILE A 1 70 ? -3.222 -5.188 13.390 1.00 98.00 70 ILE A N 1
ATOM 545 C CA . ILE A 1 70 ? -3.523 -5.219 11.956 1.00 98.00 70 ILE A CA 1
ATOM 546 C C . ILE A 1 70 ? -3.275 -6.626 11.418 1.00 98.00 70 ILE A C 1
ATOM 548 O O . ILE A 1 70 ? -2.141 -7.056 11.212 1.00 98.00 70 ILE A O 1
ATOM 552 N N . VAL A 1 71 ? -4.356 -7.343 11.123 1.00 98.12 71 VAL A N 1
ATOM 553 C CA . VAL A 1 71 ? -4.292 -8.696 10.567 1.00 98.12 71 VAL A CA 1
ATOM 554 C C . VAL A 1 71 ? -4.540 -8.643 9.066 1.00 98.12 71 VAL A C 1
ATOM 556 O O . VAL A 1 71 ? -5.607 -8.228 8.609 1.00 98.12 71 VAL A O 1
ATOM 559 N N . LEU A 1 72 ? -3.551 -9.097 8.296 1.00 97.62 72 LEU A N 1
ATOM 560 C CA . LEU A 1 72 ? -3.671 -9.270 6.854 1.00 97.62 72 LEU A CA 1
ATOM 561 C C . LEU A 1 72 ? -4.106 -10.704 6.539 1.00 97.62 72 LEU A C 1
ATOM 563 O O . LEU A 1 72 ? -3.361 -11.661 6.749 1.00 97.62 72 LEU A O 1
ATOM 567 N N . GLU A 1 73 ? -5.312 -10.857 6.013 1.00 98.06 73 GLU A N 1
ATOM 568 C CA . GLU A 1 73 ? -5.922 -12.153 5.735 1.00 98.06 73 GLU A CA 1
ATOM 569 C C . GLU A 1 73 ? -5.873 -12.468 4.240 1.00 98.06 73 GLU A C 1
ATOM 571 O O . GLU A 1 73 ? -5.987 -11.591 3.383 1.00 98.06 73 GLU A O 1
ATOM 576 N N . ASN A 1 74 ? -5.710 -13.752 3.912 1.00 97.75 74 ASN A N 1
ATOM 577 C CA . ASN A 1 74 ? -5.707 -14.259 2.535 1.00 97.75 74 ASN A CA 1
ATOM 578 C C . ASN A 1 74 ? -4.623 -13.664 1.615 1.00 97.75 74 ASN A C 1
ATOM 580 O O . ASN A 1 74 ? -4.733 -13.750 0.391 1.00 97.75 74 ASN A O 1
ATOM 584 N N . TYR A 1 75 ? -3.540 -13.117 2.174 1.00 97.38 75 TYR A N 1
ATOM 585 C CA . TYR A 1 75 ? -2.424 -12.615 1.379 1.00 97.38 75 TYR A CA 1
ATOM 586 C C . TYR A 1 75 ? -1.588 -13.760 0.803 1.00 97.38 75 TYR A C 1
ATOM 588 O O . TYR A 1 75 ? -0.841 -14.432 1.511 1.00 97.38 75 TYR A O 1
ATOM 596 N N . LYS A 1 76 ? -1.720 -13.985 -0.508 1.00 97.44 76 LYS A N 1
ATOM 597 C CA . LYS A 1 76 ? -1.022 -15.047 -1.251 1.00 97.44 76 LYS A CA 1
ATOM 598 C C . LYS A 1 76 ? -0.138 -14.454 -2.358 1.00 97.44 76 LYS A C 1
ATOM 600 O O . LYS A 1 76 ? -0.422 -14.686 -3.541 1.00 97.44 76 LYS A O 1
ATOM 605 N N . PRO A 1 77 ? 0.905 -13.674 -2.018 1.00 96.88 77 PRO A N 1
ATOM 606 C CA . PRO A 1 77 ? 1.745 -13.017 -3.012 1.00 96.88 77 PRO A CA 1
ATOM 607 C C . PRO A 1 77 ? 2.550 -14.028 -3.837 1.00 96.88 77 PRO A C 1
ATOM 609 O O . PRO A 1 77 ? 2.677 -15.206 -3.495 1.00 96.88 77 PRO A O 1
ATOM 612 N N . MET A 1 78 ? 3.095 -13.558 -4.955 1.00 97.50 78 MET A N 1
ATOM 613 C CA . MET A 1 78 ? 4.170 -14.267 -5.652 1.00 97.50 78 MET A CA 1
ATOM 614 C C . MET A 1 78 ? 5.516 -13.977 -4.978 1.00 97.50 78 MET A C 1
ATOM 616 O O . MET A 1 78 ? 5.591 -13.143 -4.076 1.00 97.50 78 MET A O 1
ATOM 620 N N . SER A 1 79 ? 6.581 -14.656 -5.409 1.00 97.44 79 SER A N 1
ATOM 621 C CA . SER A 1 79 ? 7.926 -14.425 -4.874 1.00 97.44 79 SER A CA 1
ATOM 622 C C . SER A 1 79 ? 8.333 -12.955 -4.991 1.00 97.44 79 SER A C 1
ATOM 624 O O . SER A 1 79 ? 8.003 -12.278 -5.970 1.00 97.44 79 SER A O 1
ATOM 626 N N . THR A 1 80 ? 9.050 -12.457 -3.985 1.00 97.75 80 THR A N 1
ATOM 627 C CA . THR A 1 80 ? 9.545 -11.078 -3.993 1.00 97.75 80 THR A CA 1
ATOM 628 C C . THR A 1 80 ? 10.444 -10.824 -5.208 1.00 97.75 80 THR A C 1
ATOM 630 O O . THR A 1 80 ? 11.189 -11.713 -5.626 1.00 97.75 80 THR A O 1
ATOM 633 N N . ILE A 1 81 ? 10.359 -9.624 -5.781 1.00 97.50 81 ILE A N 1
ATOM 634 C CA . ILE A 1 81 ? 11.277 -9.136 -6.815 1.00 97.50 81 ILE A CA 1
ATOM 635 C C . ILE A 1 81 ? 12.070 -8.005 -6.174 1.00 97.50 81 ILE A C 1
ATOM 637 O O . ILE A 1 81 ? 11.484 -7.037 -5.690 1.00 97.50 81 ILE A O 1
ATOM 641 N N . LYS A 1 82 ? 13.395 -8.143 -6.132 1.00 96.88 82 LYS A N 1
ATOM 642 C CA . LYS A 1 82 ? 14.272 -7.111 -5.577 1.00 96.88 82 LYS A CA 1
ATOM 643 C C . LYS A 1 82 ? 14.457 -5.987 -6.596 1.00 96.88 82 LYS A C 1
ATOM 645 O O . LYS A 1 82 ? 14.722 -6.258 -7.762 1.00 96.88 82 LYS A O 1
ATOM 650 N N . MET A 1 83 ? 14.332 -4.748 -6.136 1.00 96.62 83 MET A N 1
ATOM 651 C CA . MET A 1 83 ? 14.592 -3.526 -6.895 1.00 96.62 83 MET A CA 1
ATOM 652 C C . MET A 1 83 ? 15.331 -2.562 -5.967 1.00 96.62 83 MET A C 1
ATOM 654 O O . MET A 1 83 ? 14.841 -2.272 -4.878 1.00 96.62 83 MET A O 1
ATOM 658 N N . GLU A 1 84 ? 16.519 -2.116 -6.372 1.00 94.94 84 GLU A N 1
ATOM 659 C CA . GLU A 1 84 ? 17.370 -1.242 -5.557 1.00 94.94 84 GLU A CA 1
ATOM 660 C C . GLU A 1 84 ? 16.870 0.202 -5.593 1.00 94.94 84 GLU A C 1
ATOM 662 O O . GLU A 1 84 ? 16.502 0.711 -6.653 1.00 94.94 84 GLU A O 1
ATOM 667 N N . MET A 1 85 ? 16.876 0.884 -4.452 1.00 93.12 85 MET A N 1
ATOM 668 C CA . MET A 1 85 ? 16.494 2.293 -4.392 1.00 93.12 85 MET A CA 1
ATOM 669 C C . MET A 1 85 ? 17.528 3.146 -5.140 1.00 93.12 85 MET A C 1
ATOM 671 O O . MET A 1 85 ? 18.727 3.023 -4.892 1.00 93.12 85 MET A O 1
ATOM 675 N N . ALA A 1 86 ? 17.071 4.011 -6.046 1.00 85.12 86 ALA A N 1
ATOM 676 C CA . ALA A 1 86 ? 17.924 5.054 -6.601 1.00 85.12 86 ALA A CA 1
ATOM 677 C C . ALA A 1 86 ? 18.123 6.143 -5.533 1.00 85.12 86 ALA A C 1
ATOM 679 O O . ALA A 1 86 ? 17.140 6.603 -4.949 1.00 85.12 86 ALA A O 1
ATOM 680 N N . VAL A 1 87 ? 19.381 6.493 -5.253 1.00 73.31 87 VAL A N 1
ATOM 681 C CA . VAL A 1 87 ? 19.770 7.565 -4.319 1.00 73.31 87 VAL A CA 1
ATOM 682 C C . VAL A 1 87 ? 19.882 8.884 -5.068 1.00 73.31 87 VAL A C 1
ATOM 684 O O . VAL A 1 87 ? 20.442 8.859 -6.187 1.00 73.31 87 VAL A O 1
#